Protein AF-A0A813T5P9-F1 (afdb_monomer)

Foldseek 3Di:
DCQLVVLLCVLPPPDADDPVCQVVSQVSSQVSCVVVVCVVCVPDDDDDGDDDDFPPDPDDDDDDDDDDDPVPDDDDDDDDDDPTD

Secondary structure (DSSP, 8-state):
--HHHHHHHHHHTTPPP-HHHHHHHHHHHHHHHHHHHHHH-TTS----------TT-S---------S-TTT----------S--

Nearest PDB structures (foldseek):
  8glv-assembly1_AR  TM=9.508E-01  e=1.961E-03  Chlamydomonas reinhardtii
  8pr0-assembly1_G  TM=9.450E-01  e=2.238E-03  Homo sapiens
  8glv-assembly1_MK  TM=9.274E-01  e=2.256E-02  Chlamydomonas reinhardtii

InterPro domains:
  IPR005334 Dynein light chain Tctex-1-like [PF03645] (3-83)
  IPR005334 Dynein light chain Tctex-1-like [PTHR21255] (2-84)
  IPR038586 Tctex-1-like superfamily [G3DSA:3.30.1140.40] (1-85)

Organism: Adineta ricciae (NCBI:txid249248)

pLDDT: mean 91.34, std 7.27, range [49.25, 98.31]

Structure (mmCIF, N/CA/C/O backbone):
data_AF-A0A813T5P9-F1
#
_entry.id   AF-A0A813T5P9-F1
#
loop_
_atom_site.group_PDB
_atom_site.id
_atom_site.type_symbol
_atom_site.label_atom_id
_atom_site.label_alt_id
_atom_site.label_comp_id
_atom_site.label_asym_id
_atom_site.label_entity_id
_atom_site.label_seq_id
_atom_site.pdbx_PDB_ins_code
_atom_site.Cartn_x
_atom_site.Cartn_y
_atom_site.Cartn_z
_atom_site.occupancy
_atom_site.B_iso_or_equiv
_atom_site.auth_seq_id
_atom_site.auth_comp_id
_atom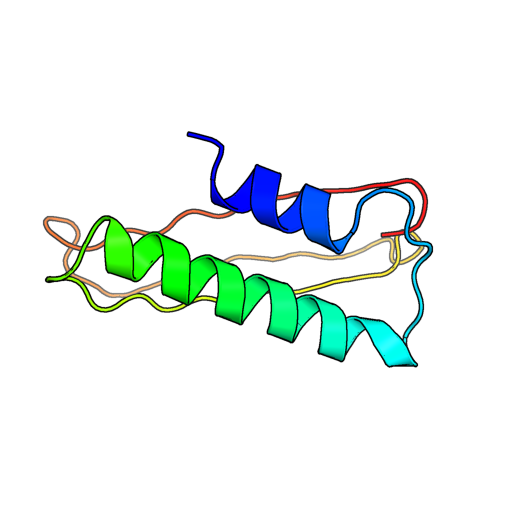_site.auth_asym_id
_atom_site.auth_atom_id
_atom_site.pdbx_PDB_model_num
ATOM 1 N N . MET A 1 1 ? -16.284 2.189 -0.261 1.00 49.25 1 MET A N 1
ATOM 2 C CA . MET A 1 1 ? -15.229 1.177 -0.037 1.00 49.25 1 MET A CA 1
ATOM 3 C C . MET A 1 1 ? -14.165 1.270 -1.144 1.00 49.25 1 MET A C 1
ATOM 5 O O . MET A 1 1 ? -13.912 0.297 -1.828 1.00 49.25 1 MET A O 1
ATOM 9 N N . ASN A 1 2 ? -13.590 2.461 -1.375 1.00 76.94 2 ASN A N 1
ATOM 10 C CA . ASN A 1 2 ? -12.622 2.699 -2.465 1.00 76.94 2 ASN A CA 1
ATOM 11 C C . ASN A 1 2 ? -11.570 3.777 -2.131 1.00 76.94 2 ASN A C 1
ATOM 13 O O . ASN A 1 2 ? -10.761 4.099 -2.984 1.00 76.94 2 ASN A O 1
ATOM 17 N N . LEU A 1 3 ? -11.538 4.323 -0.907 1.00 92.06 3 LEU A N 1
ATOM 18 C CA . LEU A 1 3 ? -10.638 5.433 -0.557 1.00 92.06 3 LEU A CA 1
ATOM 19 C C . LEU A 1 3 ? -9.160 5.080 -0.782 1.00 92.06 3 LEU A C 1
ATOM 21 O O . LEU A 1 3 ? -8.474 5.765 -1.530 1.00 92.06 3 LEU A O 1
ATOM 25 N N . VAL A 1 4 ? -8.693 3.984 -0.174 1.00 93.94 4 VAL A N 1
ATOM 26 C CA . VAL A 1 4 ? -7.296 3.538 -0.296 1.00 93.94 4 VAL A CA 1
ATOM 27 C C . VAL A 1 4 ? -6.955 3.196 -1.748 1.00 93.94 4 VAL A C 1
ATOM 29 O O . VAL A 1 4 ? -5.903 3.593 -2.231 1.00 93.94 4 VAL A O 1
ATOM 32 N N . ARG A 1 5 ? -7.865 2.532 -2.477 1.00 95.38 5 ARG A N 1
ATOM 33 C CA . ARG A 1 5 ? -7.667 2.219 -3.901 1.00 95.38 5 ARG A CA 1
ATOM 34 C C . ARG A 1 5 ? -7.531 3.483 -4.754 1.00 95.38 5 ARG A C 1
ATOM 36 O O . ARG A 1 5 ? -6.602 3.557 -5.545 1.00 95.38 5 ARG A O 1
ATOM 43 N N . ASN A 1 6 ? -8.386 4.482 -4.542 1.00 96.00 6 ASN A N 1
ATOM 44 C CA . ASN A 1 6 ? -8.316 5.755 -5.259 1.00 96.00 6 ASN A CA 1
ATOM 45 C C . ASN A 1 6 ? -6.998 6.487 -4.972 1.00 96.00 6 ASN A C 1
ATOM 47 O O . ASN A 1 6 ? -6.371 6.982 -5.894 1.00 96.00 6 ASN A O 1
ATOM 51 N N . ILE A 1 7 ? -6.535 6.493 -3.716 1.00 97.25 7 ILE A N 1
ATOM 52 C CA . ILE A 1 7 ? -5.235 7.079 -3.353 1.00 97.25 7 ILE A CA 1
ATOM 53 C C . ILE A 1 7 ? -4.092 6.359 -4.079 1.00 97.25 7 ILE A C 1
ATOM 55 O O . ILE A 1 7 ? -3.180 7.008 -4.591 1.00 97.25 7 ILE A O 1
ATOM 59 N N . ILE A 1 8 ? -4.128 5.023 -4.141 1.00 97.06 8 ILE A N 1
ATOM 60 C CA . ILE A 1 8 ? -3.123 4.246 -4.875 1.00 97.06 8 ILE A CA 1
ATOM 61 C C . ILE A 1 8 ? -3.164 4.600 -6.367 1.00 97.06 8 ILE A C 1
ATOM 63 O O . ILE A 1 8 ? -2.112 4.844 -6.954 1.00 97.06 8 ILE A O 1
ATOM 67 N N . GLU A 1 9 ? -4.351 4.686 -6.971 1.00 96.19 9 GLU A N 1
ATOM 68 C CA . GLU A 1 9 ? -4.518 5.087 -8.371 1.00 96.19 9 GLU A CA 1
ATOM 69 C C . GLU A 1 9 ? -4.005 6.510 -8.622 1.00 96.19 9 GLU A C 1
ATOM 71 O O . GLU A 1 9 ? -3.211 6.716 -9.535 1.00 96.19 9 GLU A O 1
ATOM 76 N N . ASP A 1 10 ? -4.350 7.484 -7.786 1.00 96.69 10 ASP A N 1
ATOM 77 C CA . ASP A 1 10 ? -3.883 8.867 -7.930 1.00 96.69 10 ASP A CA 1
ATOM 78 C C . ASP A 1 10 ? -2.351 8.967 -7.886 1.00 96.69 10 ASP A C 1
ATOM 80 O O . ASP A 1 10 ? -1.745 9.784 -8.586 1.00 96.69 10 ASP A O 1
ATOM 84 N N . VAL A 1 11 ? -1.701 8.116 -7.086 1.00 97.00 11 VAL A N 1
ATOM 85 C CA . VAL A 1 11 ? -0.241 8.107 -6.962 1.00 97.00 11 VAL A CA 1
ATOM 86 C C . VAL A 1 11 ? 0.429 7.283 -8.059 1.00 97.00 11 VAL A C 1
ATOM 88 O O . VAL A 1 11 ? 1.466 7.716 -8.562 1.00 97.00 11 VAL A O 1
ATOM 91 N N . LEU A 1 12 ? -0.077 6.104 -8.417 1.00 96.94 12 LEU A N 1
ATOM 92 C CA . LEU A 1 12 ? 0.640 5.121 -9.244 1.00 96.94 12 LEU A CA 1
ATOM 93 C C . LEU A 1 12 ? 0.096 4.960 -10.662 1.00 96.94 12 LEU A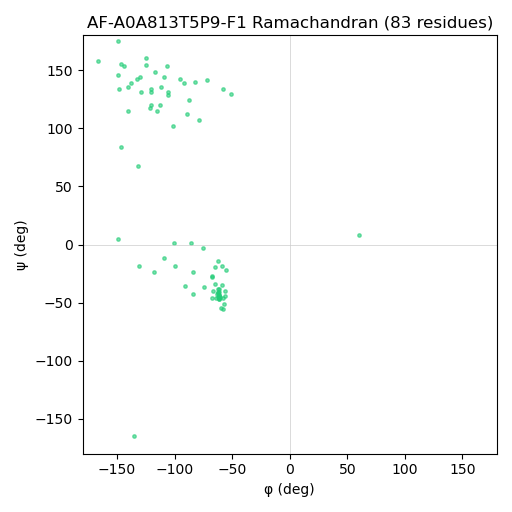 C 1
ATOM 95 O O . LEU A 1 12 ? 0.764 4.344 -11.500 1.00 96.94 12 LEU A O 1
ATOM 99 N N . ASN A 1 13 ? -1.078 5.508 -10.973 1.00 93.44 13 ASN A N 1
ATOM 100 C CA . ASN A 1 13 ? -1.667 5.347 -12.294 1.00 93.44 13 ASN A CA 1
ATOM 101 C C . ASN A 1 13 ? -0.719 5.884 -13.377 1.00 93.44 13 ASN A C 1
ATOM 103 O O . ASN A 1 13 ? -0.131 6.960 -13.257 1.00 93.44 13 ASN A O 1
ATOM 107 N N . ARG A 1 14 ? -0.551 5.094 -14.444 1.00 91.31 14 ARG A N 1
ATOM 108 C CA . ARG A 1 14 ? 0.356 5.356 -15.578 1.00 91.31 14 ARG A CA 1
ATOM 109 C C . ARG A 1 14 ? 1.842 5.488 -15.219 1.00 91.31 14 ARG A C 1
ATOM 111 O O . ARG A 1 14 ? 2.639 5.834 -16.091 1.00 91.31 14 ARG A O 1
ATOM 118 N N . LYS A 1 15 ? 2.249 5.201 -13.978 1.00 95.62 15 LYS A N 1
ATOM 119 C CA . LYS A 1 15 ? 3.667 5.134 -13.618 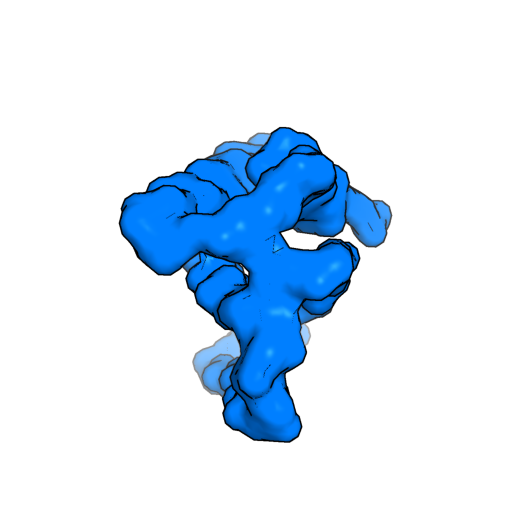1.00 95.62 15 LYS A CA 1
ATOM 120 C C . LYS A 1 15 ? 4.244 3.780 -14.002 1.00 95.62 15 LYS A C 1
ATOM 122 O O . LYS A 1 15 ? 3.632 2.732 -13.810 1.00 95.62 15 LYS A O 1
ATOM 127 N N . ARG A 1 16 ? 5.467 3.819 -14.513 1.00 96.25 16 ARG A N 1
ATOM 128 C CA . ARG A 1 16 ? 6.313 2.645 -14.700 1.00 96.25 16 ARG A CA 1
ATOM 129 C C . ARG A 1 16 ? 7.168 2.458 -13.456 1.00 96.25 16 ARG A C 1
ATOM 131 O O . ARG A 1 16 ? 7.687 3.444 -12.937 1.00 96.25 16 ARG A O 1
ATOM 138 N N . TYR A 1 17 ? 7.332 1.213 -13.012 1.00 96.25 17 TYR A N 1
ATOM 139 C CA . TYR A 1 17 ? 8.167 0.897 -11.857 1.00 96.25 17 TYR A CA 1
ATOM 140 C C . TYR A 1 17 ? 9.560 1.530 -11.988 1.00 96.25 17 TYR A C 1
ATOM 142 O O . TYR A 1 17 ? 10.233 1.385 -13.013 1.00 96.25 17 TYR A O 1
ATOM 150 N N . ASN A 1 18 ? 9.973 2.229 -10.933 1.00 96.19 18 ASN A N 1
ATOM 151 C CA . ASN A 1 18 ? 11.292 2.819 -10.782 1.00 96.19 18 ASN A CA 1
ATOM 152 C C . ASN A 1 18 ? 11.727 2.628 -9.327 1.00 96.19 18 ASN A C 1
ATOM 154 O O . ASN A 1 18 ? 11.125 3.198 -8.420 1.00 96.19 18 ASN A O 1
ATOM 158 N N . GLU A 1 19 ? 12.782 1.845 -9.124 1.00 94.56 19 GLU A N 1
ATOM 159 C CA . GLU A 1 19 ? 13.319 1.497 -7.807 1.00 94.56 19 GLU A CA 1
ATOM 160 C C . GLU A 1 19 ? 13.675 2.731 -6.962 1.00 94.56 19 GLU A C 1
ATOM 162 O O . GLU A 1 19 ? 13.342 2.790 -5.781 1.00 94.56 19 GLU A O 1
ATOM 167 N N . GLN A 1 20 ? 14.257 3.766 -7.579 1.00 97.06 20 GLN A N 1
ATOM 168 C CA . GLN A 1 20 ? 14.644 5.002 -6.888 1.00 97.06 20 GLN A CA 1
ATOM 169 C C . GLN A 1 20 ? 13.430 5.797 -6.393 1.00 97.06 20 GLN A C 1
ATOM 171 O O . GLN A 1 20 ? 13.522 6.530 -5.411 1.00 97.06 20 GLN A O 1
ATOM 176 N N . MET A 1 21 ? 12.287 5.646 -7.065 1.00 97.44 21 MET A N 1
ATOM 177 C CA . MET A 1 21 ? 11.058 6.379 -6.760 1.00 97.44 21 MET A CA 1
ATOM 178 C C . MET A 1 21 ? 10.056 5.559 -5.939 1.00 97.44 21 MET A C 1
ATOM 180 O O . MET A 1 21 ? 9.165 6.140 -5.320 1.00 97.44 21 MET A O 1
ATOM 184 N N . ALA A 1 22 ? 10.188 4.230 -5.909 1.00 96.50 22 ALA A N 1
ATOM 185 C CA . ALA A 1 22 ? 9.236 3.330 -5.263 1.00 96.50 22 ALA A CA 1
ATOM 186 C C . ALA A 1 22 ? 9.032 3.670 -3.779 1.00 96.50 22 ALA A C 1
ATOM 188 O O . ALA A 1 22 ? 7.894 3.768 -3.324 1.00 96.50 22 ALA A O 1
ATOM 189 N N . ASN A 1 23 ? 10.115 3.946 -3.042 1.00 97.06 23 ASN A N 1
ATOM 190 C CA . ASN A 1 23 ? 10.013 4.353 -1.638 1.00 97.06 23 ASN A CA 1
ATOM 191 C C . ASN A 1 23 ? 9.265 5.690 -1.486 1.00 97.06 23 ASN A C 1
ATOM 193 O O . ASN A 1 23 ? 8.380 5.813 -0.645 1.00 97.06 23 ASN A O 1
ATOM 197 N N . GLN A 1 24 ? 9.550 6.676 -2.342 1.00 98.12 24 GLN A N 1
ATOM 198 C CA . GLN A 1 24 ? 8.844 7.960 -2.314 1.00 98.12 24 GLN A CA 1
ATOM 199 C C . GLN A 1 24 ? 7.341 7.786 -2.572 1.00 98.12 24 GLN A C 1
ATOM 201 O O . GLN A 1 24 ? 6.526 8.399 -1.883 1.00 98.12 24 GLN A O 1
ATOM 206 N N . TRP A 1 25 ? 6.956 6.955 -3.542 1.00 98.12 25 TRP A N 1
ATOM 207 C CA . TRP A 1 25 ? 5.543 6.696 -3.824 1.00 98.12 25 TRP A CA 1
ATOM 208 C C . TRP A 1 25 ? 4.855 5.958 -2.675 1.00 98.12 25 TRP A C 1
ATOM 210 O O . TRP A 1 25 ? 3.736 6.320 -2.321 1.00 98.12 25 TRP A O 1
ATOM 220 N N . ALA A 1 26 ? 5.526 4.989 -2.047 1.00 97.94 26 ALA A N 1
ATOM 221 C CA . ALA A 1 26 ? 5.002 4.309 -0.866 1.00 97.94 26 ALA A CA 1
ATOM 222 C C . ALA A 1 26 ? 4.763 5.293 0.292 1.00 97.94 26 ALA A C 1
ATOM 224 O O . ALA A 1 26 ? 3.682 5.293 0.875 1.00 97.94 26 ALA A O 1
ATOM 225 N N . GLN A 1 27 ? 5.716 6.191 0.572 1.00 98.31 27 GLN A N 1
ATOM 226 C CA . GLN A 1 27 ? 5.547 7.239 1.588 1.00 98.31 27 GLN A CA 1
ATOM 227 C C . GLN A 1 27 ? 4.389 8.188 1.257 1.00 98.31 27 GLN A C 1
ATOM 229 O O . GLN A 1 27 ? 3.606 8.538 2.139 1.00 98.31 27 GLN A O 1
ATOM 234 N N . GLN A 1 28 ? 4.239 8.566 -0.016 1.00 98.19 28 GLN A N 1
ATOM 235 C CA . GLN A 1 28 ? 3.123 9.398 -0.465 1.00 98.19 28 GLN A CA 1
ATOM 236 C C . GLN A 1 28 ? 1.772 8.708 -0.218 1.00 98.19 28 GLN A C 1
ATOM 238 O O . GLN A 1 28 ? 0.867 9.328 0.336 1.00 98.19 28 GLN A O 1
ATOM 243 N N . ILE A 1 29 ? 1.648 7.423 -0.565 1.00 98.00 29 ILE A N 1
ATOM 244 C CA . ILE A 1 29 ? 0.432 6.629 -0.325 1.00 98.00 29 ILE A CA 1
ATOM 245 C C . ILE A 1 29 ? 0.136 6.528 1.174 1.00 98.00 29 ILE A C 1
ATOM 247 O O . ILE A 1 29 ? -1.000 6.770 1.583 1.00 98.00 29 ILE A O 1
ATOM 251 N N . ILE A 1 30 ? 1.147 6.210 1.992 1.00 97.69 30 ILE A N 1
ATOM 252 C CA . ILE A 1 30 ? 1.016 6.092 3.452 1.00 97.69 30 ILE A CA 1
ATOM 253 C C . ILE A 1 30 ? 0.476 7.396 4.041 1.00 97.69 30 ILE A C 1
ATOM 255 O O . ILE A 1 30 ? -0.534 7.373 4.743 1.00 97.69 30 ILE A O 1
ATOM 259 N N . HIS A 1 31 ? 1.091 8.529 3.702 1.00 96.69 31 HIS A N 1
ATOM 260 C CA . HIS A 1 31 ? 0.694 9.833 4.224 1.00 96.69 31 HIS A CA 1
ATOM 261 C C . HIS A 1 31 ? -0.725 10.229 3.786 1.00 96.69 31 HIS A C 1
ATOM 263 O O . HIS A 1 31 ? -1.542 10.633 4.613 1.00 96.69 31 HIS A O 1
ATOM 269 N N . SER A 1 32 ? -1.064 10.054 2.503 1.00 96.62 32 SER A N 1
ATOM 270 C CA . SER A 1 32 ? -2.412 10.336 1.991 1.00 96.62 32 SER A CA 1
ATOM 271 C C . SER A 1 32 ? -3.486 9.465 2.652 1.00 96.62 32 SER A C 1
ATOM 273 O O . SER A 1 32 ? -4.577 9.957 2.954 1.00 96.62 32 SER A O 1
ATOM 275 N N . CYS A 1 33 ? -3.182 8.192 2.921 1.00 95.44 33 CYS A N 1
ATOM 276 C CA . CYS A 1 33 ? -4.080 7.299 3.650 1.00 95.44 33 CYS A CA 1
ATOM 277 C C . CYS A 1 33 ? -4.239 7.734 5.109 1.00 95.44 33 CYS A C 1
ATOM 279 O O . CYS A 1 33 ? -5.366 7.812 5.587 1.00 95.44 33 CYS A O 1
ATOM 281 N N . GLN A 1 34 ? -3.145 8.053 5.807 1.00 93.62 34 GLN A N 1
ATOM 282 C CA . GLN A 1 34 ? -3.189 8.519 7.198 1.00 93.62 34 GLN A CA 1
ATOM 283 C C . GLN A 1 34 ? -4.038 9.780 7.348 1.00 93.62 34 GLN A C 1
ATOM 285 O O . GLN A 1 34 ? -4.893 9.827 8.233 1.00 93.62 34 GLN A O 1
ATOM 290 N N . GLN A 1 35 ? -3.850 10.762 6.464 1.00 93.44 35 GLN A N 1
ATOM 291 C CA . GLN A 1 35 ? -4.648 11.985 6.463 1.00 93.44 35 GLN A CA 1
ATOM 292 C C . GLN A 1 35 ? -6.134 11.664 6.268 1.00 93.44 35 GLN A C 1
ATOM 294 O O . GLN A 1 35 ? -6.957 11.985 7.120 1.00 93.44 35 GLN A O 1
ATOM 299 N N . SER A 1 36 ? -6.462 10.937 5.197 1.00 93.25 36 SER A N 1
ATOM 300 C CA . SER A 1 36 ? -7.856 10.646 4.851 1.00 93.25 36 SER A CA 1
ATOM 301 C C . SER A 1 36 ? -8.567 9.779 5.900 1.00 93.25 36 SER A C 1
ATOM 303 O O . SER A 1 36 ? -9.763 9.938 6.124 1.00 93.25 36 SER A O 1
ATOM 305 N N . LEU A 1 37 ? -7.856 8.854 6.553 1.00 90.12 37 LEU A N 1
ATOM 306 C CA . LEU A 1 37 ? -8.415 8.006 7.612 1.00 90.12 37 LEU A CA 1
ATOM 307 C C . LEU A 1 37 ? -8.604 8.778 8.921 1.00 90.12 37 LEU A C 1
ATOM 309 O O . LEU A 1 37 ? -9.615 8.578 9.592 1.00 90.12 37 LEU A O 1
ATOM 313 N N . THR A 1 38 ? -7.694 9.700 9.246 1.00 89.44 38 THR A N 1
ATOM 314 C CA . THR A 1 38 ? -7.834 10.587 10.415 1.00 89.44 38 THR A CA 1
ATOM 315 C C . THR A 1 38 ? -9.068 11.479 10.285 1.00 89.44 38 THR A C 1
ATOM 317 O O . THR A 1 38 ? -9.792 11.665 11.262 1.00 89.44 38 THR A O 1
ATOM 320 N N . ASP A 1 39 ? -9.354 11.966 9.075 1.00 88.06 39 ASP A N 1
ATOM 321 C CA . ASP A 1 39 ? -10.517 12.819 8.804 1.00 88.06 39 ASP A CA 1
ATOM 322 C C . ASP A 1 39 ? -11.856 12.069 8.959 1.00 88.06 39 ASP A C 1
ATOM 324 O O . ASP A 1 39 ? -12.872 12.673 9.300 1.00 88.06 39 ASP A O 1
ATOM 328 N N . ILE A 1 40 ? -11.871 10.747 8.748 1.00 86.50 40 ILE A N 1
ATOM 329 C CA . ILE A 1 40 ? -13.080 9.910 8.863 1.00 86.50 40 ILE A CA 1
ATOM 330 C C . ILE A 1 40 ? -13.239 9.337 10.279 1.00 86.50 40 ILE A C 1
ATOM 332 O O . ILE A 1 40 ? -14.359 9.185 10.767 1.00 86.50 40 ILE A O 1
ATOM 336 N N . GLN A 1 41 ? -12.133 8.995 10.944 1.00 80.06 41 GLN A N 1
ATOM 337 C CA . GLN A 1 41 ? -12.118 8.311 12.238 1.00 80.06 41 GLN A CA 1
ATOM 338 C C . GLN A 1 41 ? -11.171 9.000 13.221 1.00 80.06 41 GLN A C 1
ATOM 340 O O . GLN A 1 41 ? -10.174 8.437 13.670 1.00 80.06 41 GLN A O 1
ATOM 345 N N . GLN A 1 42 ? -11.535 10.218 13.619 1.00 74.25 42 GLN A N 1
ATOM 346 C CA . GLN A 1 42 ? -10.717 11.084 14.474 1.00 74.25 42 GLN A CA 1
ATOM 347 C C . GLN A 1 42 ? -10.361 10.477 15.850 1.00 74.25 42 GLN A C 1
ATOM 349 O O . GLN A 1 42 ? -9.426 10.931 16.506 1.00 74.25 42 GLN A O 1
ATOM 354 N N . SER A 1 43 ? -11.091 9.452 16.303 1.00 81.38 43 SER A N 1
ATOM 355 C CA . SER A 1 43 ? -10.892 8.795 17.604 1.00 81.38 43 SER A CA 1
ATOM 356 C C . SER A 1 43 ? -10.120 7.469 17.546 1.00 81.38 43 SER A C 1
ATOM 358 O O . SER A 1 43 ? -9.919 6.857 18.594 1.00 81.38 43 SER A O 1
ATOM 360 N N . PHE A 1 44 ? -9.673 7.020 16.368 1.00 81.88 44 PHE A N 1
ATOM 361 C CA . PHE A 1 44 ? -8.936 5.761 16.206 1.00 81.88 44 PHE A CA 1
ATOM 362 C C . PHE A 1 44 ? -7.463 6.000 15.867 1.00 81.88 44 PHE A C 1
ATOM 364 O O . PHE A 1 44 ? -7.110 6.916 15.124 1.00 81.88 44 PHE A O 1
ATOM 371 N N . ARG A 1 45 ? -6.575 5.144 16.389 1.00 86.69 45 ARG A N 1
ATOM 372 C CA . ARG A 1 45 ? -5.173 5.100 15.949 1.00 86.69 45 ARG A CA 1
ATOM 373 C C . ARG A 1 45 ? -5.069 4.157 14.761 1.00 86.69 45 ARG A C 1
ATOM 375 O O . ARG A 1 45 ? -5.426 2.992 14.876 1.00 86.69 45 ARG A O 1
ATOM 382 N N . THR A 1 46 ? -4.540 4.654 13.649 1.00 88.69 46 THR A N 1
ATOM 383 C CA . THR A 1 46 ? -4.376 3.863 12.426 1.00 88.69 46 THR A CA 1
ATOM 384 C C . THR A 1 46 ? -2.901 3.613 12.141 1.00 88.69 46 THR A C 1
ATOM 386 O O . THR A 1 46 ? -2.084 4.532 12.202 1.00 88.69 46 THR A O 1
ATOM 389 N N . ILE A 1 47 ? -2.568 2.374 11.781 1.00 92.06 47 ILE A N 1
ATOM 390 C CA . ILE A 1 47 ? -1.262 2.003 11.230 1.00 92.06 47 ILE A CA 1
ATOM 391 C C . ILE A 1 47 ? -1.445 1.761 9.733 1.00 92.06 47 ILE A C 1
ATOM 393 O O . ILE A 1 47 ? -2.325 1.004 9.330 1.00 92.06 47 ILE A O 1
ATOM 397 N N . VAL A 1 48 ? -0.609 2.397 8.911 1.00 94.62 48 VAL A N 1
ATOM 398 C CA . VAL A 1 48 ? -0.610 2.216 7.455 1.00 94.62 48 VAL A CA 1
ATOM 399 C C . VAL A 1 48 ? 0.760 1.708 7.023 1.00 94.62 48 VAL A C 1
ATOM 401 O O . VAL A 1 48 ? 1.785 2.266 7.408 1.00 94.62 48 VAL A O 1
ATOM 404 N N . SER A 1 49 ? 0.769 0.651 6.216 1.00 95.31 49 SER A N 1
ATOM 405 C CA . SER A 1 49 ? 1.959 0.102 5.569 1.00 95.31 49 SER A CA 1
ATOM 406 C C . SER A 1 49 ? 1.675 -0.071 4.081 1.00 95.31 49 SER A C 1
ATOM 408 O O . SER A 1 49 ? 0.548 -0.393 3.704 1.00 95.31 49 SER A O 1
ATOM 410 N N . ALA A 1 50 ? 2.680 0.163 3.241 1.00 95.75 50 ALA A N 1
ATOM 411 C CA . ALA A 1 50 ? 2.586 0.006 1.797 1.00 95.75 50 ALA A CA 1
ATOM 412 C C . ALA A 1 50 ? 3.851 -0.671 1.267 1.00 95.75 50 ALA A C 1
ATOM 414 O O . ALA A 1 50 ? 4.962 -0.346 1.689 1.00 95.75 50 ALA A O 1
ATOM 415 N N . VAL A 1 51 ? 3.671 -1.591 0.323 1.00 94.88 51 VAL A N 1
ATOM 416 C CA . VAL A 1 51 ? 4.755 -2.291 -0.368 1.00 94.88 51 VAL A CA 1
ATOM 417 C C . VAL A 1 51 ? 4.505 -2.183 -1.867 1.00 94.88 51 VAL A C 1
ATOM 419 O O . VAL A 1 51 ? 3.394 -2.425 -2.327 1.00 9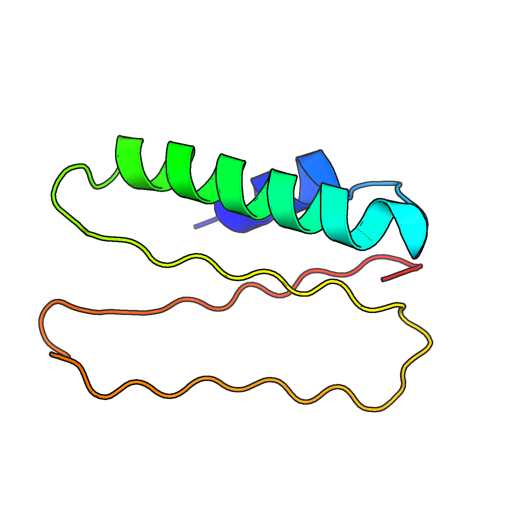4.88 51 VAL A O 1
ATOM 422 N N . ILE A 1 52 ? 5.537 -1.789 -2.616 1.00 95.31 52 ILE A N 1
ATOM 423 C CA . ILE A 1 52 ? 5.511 -1.698 -4.079 1.00 95.31 52 ILE A CA 1
ATOM 424 C C . ILE A 1 52 ? 6.595 -2.629 -4.610 1.00 95.31 52 ILE A C 1
ATOM 426 O O . ILE A 1 52 ? 7.776 -2.446 -4.308 1.00 95.31 52 ILE A O 1
ATOM 430 N N . VAL A 1 53 ? 6.196 -3.611 -5.412 1.00 93.56 53 VAL A N 1
ATOM 431 C CA . VAL A 1 53 ? 7.092 -4.593 -6.032 1.00 93.56 53 VAL A CA 1
ATOM 432 C C . VAL A 1 53 ? 7.034 -4.461 -7.553 1.00 93.56 53 VAL A C 1
ATOM 434 O O . VAL A 1 53 ? 5.999 -4.078 -8.083 1.00 93.56 53 VAL A O 1
ATOM 437 N N . PRO A 1 54 ? 8.118 -4.740 -8.292 1.00 93.31 54 PRO A N 1
ATOM 438 C CA . PRO A 1 54 ? 8.032 -4.862 -9.739 1.00 93.31 54 PRO A CA 1
ATOM 439 C C . PRO A 1 54 ? 7.306 -6.155 -10.133 1.00 93.31 54 PRO A C 1
ATOM 441 O O . PRO A 1 54 ? 7.589 -7.220 -9.585 1.00 93.31 54 PRO A O 1
ATOM 444 N N . LYS A 1 55 ? 6.475 -6.087 -11.181 1.00 90.25 55 LYS A N 1
ATOM 445 C CA . LYS A 1 55 ? 5.680 -7.213 -11.722 1.00 90.25 55 LYS A CA 1
ATOM 446 C C . LYS A 1 55 ? 6.506 -8.453 -12.099 1.00 90.25 55 LYS A C 1
ATOM 448 O O . LYS A 1 55 ? 5.977 -9.548 -12.190 1.00 90.25 55 LYS A O 1
ATOM 453 N N . LYS A 1 56 ? 7.809 -8.279 -12.347 1.00 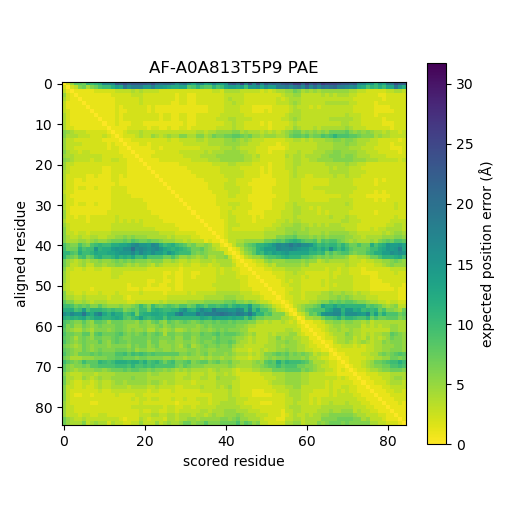88.31 56 LYS A N 1
ATOM 454 C CA . LYS A 1 56 ? 8.745 -9.351 -12.732 1.00 88.31 56 LYS A CA 1
ATOM 455 C C . LYS A 1 56 ? 9.155 -10.275 -11.575 1.00 88.31 56 LYS A C 1
ATOM 457 O O . LYS A 1 56 ? 9.980 -11.159 -11.787 1.00 88.31 56 LYS A O 1
ATOM 462 N N . ILE A 1 57 ? 8.699 -10.017 -10.350 1.00 81.31 57 ILE A N 1
ATOM 463 C CA . ILE A 1 57 ? 8.978 -10.890 -9.210 1.00 81.31 57 ILE A CA 1
ATOM 464 C C . ILE A 1 57 ? 7.884 -11.949 -9.143 1.00 81.31 57 ILE A C 1
ATOM 466 O O . ILE A 1 57 ? 6.745 -11.652 -8.800 1.00 81.31 57 ILE A O 1
ATOM 470 N N . ASP A 1 58 ? 8.259 -13.195 -9.411 1.00 71.50 58 ASP A N 1
ATOM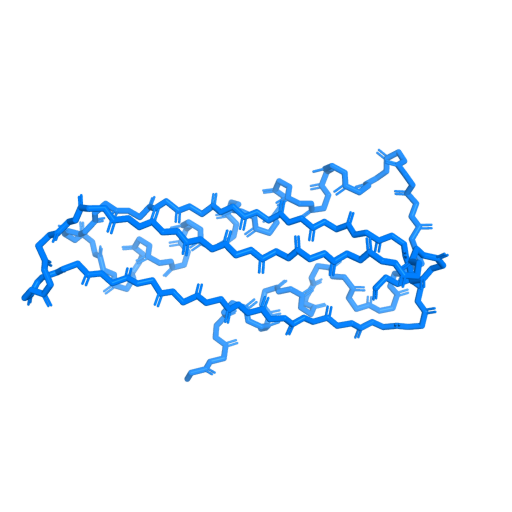 471 C CA . ASP A 1 58 ? 7.294 -14.284 -9.594 1.00 71.50 58 ASP A CA 1
ATOM 472 C C . ASP A 1 58 ? 6.853 -14.969 -8.289 1.00 71.50 58 ASP A C 1
ATOM 474 O O . ASP A 1 58 ? 6.076 -15.916 -8.327 1.00 71.50 58 ASP A O 1
ATOM 478 N N . ASN A 1 59 ? 7.337 -14.525 -7.123 1.00 76.75 59 ASN A N 1
ATOM 479 C CA . ASN A 1 59 ? 6.990 -15.122 -5.829 1.00 76.75 59 ASN A CA 1
ATOM 480 C C . ASN A 1 59 ? 6.957 -14.068 -4.716 1.00 76.75 59 ASN A C 1
ATOM 482 O O . ASN A 1 59 ? 7.933 -13.886 -3.986 1.00 76.75 59 ASN A O 1
ATOM 486 N N . VAL A 1 60 ? 5.825 -13.377 -4.578 1.00 84.88 60 VAL A N 1
ATOM 487 C CA . VAL A 1 60 ? 5.558 -12.477 -3.448 1.00 84.88 60 VAL A CA 1
ATOM 488 C C . VAL A 1 60 ? 4.396 -13.044 -2.641 1.00 84.88 60 VAL A C 1
ATOM 490 O O . VAL A 1 60 ? 3.271 -13.119 -3.123 1.00 84.88 60 VAL A O 1
ATOM 493 N N . HIS A 1 61 ? 4.670 -13.434 -1.397 1.00 87.56 61 HIS A N 1
ATOM 494 C CA . HIS A 1 61 ? 3.648 -13.836 -0.435 1.00 87.56 61 HIS A CA 1
ATOM 495 C C . HIS A 1 61 ? 3.606 -12.809 0.690 1.00 87.56 61 HIS A C 1
ATOM 497 O O . HIS A 1 61 ? 4.604 -12.602 1.382 1.00 87.56 61 HIS A O 1
ATOM 503 N N . MET A 1 62 ? 2.454 -12.169 0.878 1.00 87.38 62 MET A N 1
ATOM 504 C CA . MET A 1 62 ? 2.228 -11.239 1.979 1.00 87.38 62 MET A CA 1
ATOM 505 C C . MET A 1 62 ? 1.060 -11.728 2.823 1.00 87.38 62 MET A C 1
ATOM 507 O O . MET A 1 62 ? 0.010 -12.101 2.311 1.00 87.38 62 MET A O 1
ATOM 511 N N . GLY A 1 63 ? 1.256 -11.718 4.135 1.00 86.69 63 GLY A N 1
ATOM 512 C CA . GLY A 1 63 ? 0.224 -11.995 5.120 1.00 86.69 63 GLY A CA 1
ATOM 513 C C . GLY A 1 63 ? 0.444 -11.102 6.331 1.00 86.69 63 GLY A C 1
ATOM 514 O O . GLY A 1 63 ? 1.568 -10.674 6.596 1.00 86.69 63 GLY A O 1
ATOM 515 N N . ASN A 1 64 ? -0.627 -10.807 7.059 1.00 86.19 64 ASN A N 1
ATOM 516 C CA . ASN A 1 64 ? -0.538 -10.134 8.347 1.00 86.19 64 ASN A CA 1
ATOM 517 C C . ASN A 1 64 ? -1.250 -10.958 9.423 1.00 86.19 64 ASN A C 1
ATOM 519 O O . ASN A 1 64 ? -2.122 -11.775 9.133 1.00 86.19 64 ASN A O 1
ATOM 523 N N . GLY A 1 65 ? -0.823 -10.762 10.664 1.00 89.12 65 GLY A N 1
ATOM 524 C CA . GLY A 1 65 ? -1.432 -11.353 11.843 1.00 89.12 65 GLY A CA 1
ATOM 52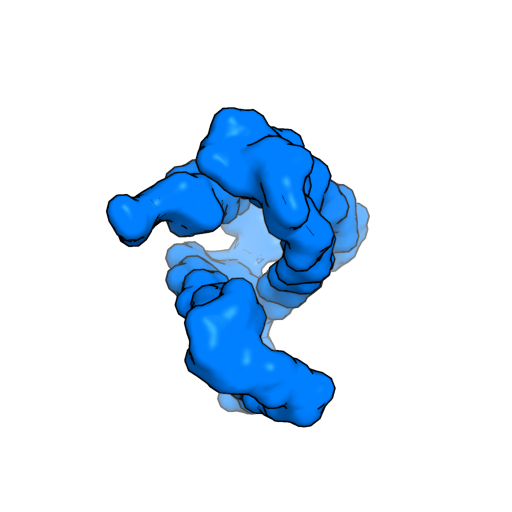5 C C . GLY A 1 65 ? -1.261 -10.391 13.007 1.00 89.12 65 GLY A C 1
ATOM 526 O O . GLY A 1 65 ? -0.175 -9.844 13.207 1.00 89.12 65 G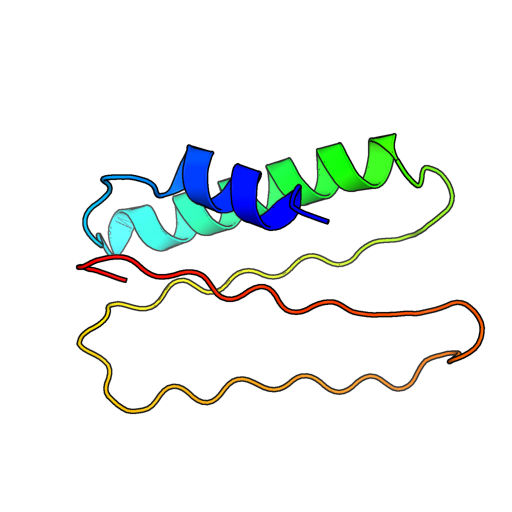LY A O 1
ATOM 527 N N . CYS A 1 66 ? -2.337 -10.165 13.752 1.00 90.06 66 CYS A N 1
ATOM 528 C CA . CYS A 1 66 ? -2.352 -9.272 14.901 1.00 90.06 66 CYS A CA 1
ATOM 529 C C . CYS A 1 66 ? -3.043 -9.965 16.074 1.00 90.06 66 CYS A C 1
ATOM 531 O O . CYS A 1 66 ? -4.023 -10.685 15.890 1.00 90.06 66 CYS A O 1
ATOM 533 N N . LEU A 1 67 ? -2.522 -9.735 17.279 1.00 93.12 67 LEU A N 1
ATOM 534 C CA . LEU A 1 67 ? -3.205 -10.069 18.522 1.00 93.12 67 LEU A CA 1
ATOM 535 C C . LEU A 1 67 ? -3.791 -8.771 19.079 1.00 93.12 67 LEU A C 1
ATOM 537 O O . LEU A 1 67 ? -3.054 -7.940 19.604 1.00 93.12 67 LEU A O 1
ATOM 541 N N . TRP A 1 68 ? -5.095 -8.589 18.902 1.00 92.88 68 TRP A N 1
ATOM 542 C CA . TRP A 1 68 ? -5.815 -7.356 19.223 1.00 92.88 68 TRP A CA 1
ATOM 543 C C . TRP A 1 68 ? -7.260 -7.639 19.639 1.00 92.88 68 TRP A C 1
ATOM 545 O O . TRP A 1 68 ? -7.694 -8.795 19.604 1.00 92.88 68 TRP A O 1
ATOM 555 N N . ASP A 1 69 ? -7.994 -6.609 20.056 1.00 93.38 69 ASP A N 1
ATOM 556 C CA . ASP A 1 69 ? -9.387 -6.765 20.463 1.00 93.38 69 ASP A CA 1
ATOM 557 C C . ASP A 1 69 ? -10.293 -6.853 19.227 1.00 93.38 69 ASP A C 1
ATOM 559 O O . ASP A 1 69 ? -10.571 -5.863 18.553 1.00 93.38 69 ASP A O 1
ATOM 563 N N . PHE A 1 70 ? -10.796 -8.057 18.944 1.00 88.56 70 PHE A N 1
ATOM 564 C CA . PHE A 1 70 ? -11.659 -8.328 17.789 1.00 88.56 70 PHE A CA 1
ATOM 565 C C . PHE A 1 70 ? -12.993 -7.559 17.795 1.00 88.56 70 PHE A C 1
ATOM 567 O O . PHE A 1 70 ? -13.685 -7.555 16.778 1.00 88.56 70 PHE A O 1
ATOM 574 N N . GLY A 1 71 ? -13.392 -6.954 18.922 1.00 91.00 71 GLY A N 1
ATOM 575 C CA . GLY A 1 71 ? -14.617 -6.163 19.030 1.00 91.00 71 GLY A CA 1
ATOM 576 C C . GLY A 1 71 ? -14.472 -4.712 18.566 1.00 91.00 71 GLY A C 1
ATOM 577 O O . GLY A 1 71 ? -15.476 -4.098 18.202 1.00 91.00 71 GLY A O 1
ATOM 578 N N . ILE A 1 72 ? -13.253 -4.162 18.580 1.00 90.12 72 ILE A N 1
ATOM 579 C CA . ILE A 1 72 ? -12.996 -2.735 18.312 1.00 90.12 72 ILE A CA 1
ATOM 580 C C . ILE A 1 72 ? -11.882 -2.481 17.291 1.00 90.12 72 ILE A C 1
ATOM 582 O O . ILE A 1 72 ? -11.838 -1.391 16.719 1.00 90.12 72 ILE A O 1
ATOM 586 N N . ASP A 1 73 ? -11.024 -3.470 17.032 1.00 92.12 73 ASP A N 1
ATOM 587 C CA . ASP A 1 73 ? -9.898 -3.365 16.111 1.00 92.12 73 ASP A CA 1
ATOM 588 C C . ASP A 1 73 ? -10.153 -4.137 14.804 1.00 92.12 73 ASP A C 1
ATOM 590 O O . ASP A 1 73 ? -10.912 -5.108 14.749 1.00 92.12 73 ASP A O 1
ATOM 594 N N . GLY A 1 74 ? -9.502 -3.711 13.718 1.00 90.50 74 GLY A N 1
ATOM 595 C CA . GLY A 1 74 ? -9.655 -4.339 12.406 1.00 90.50 74 GLY A CA 1
ATOM 596 C C . GLY A 1 74 ? -8.592 -3.914 11.396 1.00 90.50 74 GLY A C 1
ATOM 597 O O . GLY A 1 74 ? -7.942 -2.879 11.542 1.00 90.50 74 GLY A O 1
ATOM 598 N N . SER A 1 75 ? -8.383 -4.741 10.365 1.00 91.38 75 SER A N 1
ATOM 599 C CA . SER A 1 75 ? -7.449 -4.480 9.260 1.00 91.38 75 SER A CA 1
ATOM 600 C C . SER A 1 75 ? -8.158 -4.571 7.919 1.00 91.38 75 SER A C 1
ATOM 602 O O . SER A 1 75 ? -9.220 -5.171 7.762 1.00 91.38 75 SER A O 1
ATOM 604 N N . THR A 1 76 ? -7.543 -3.970 6.908 1.00 90.62 76 THR A N 1
ATOM 605 C CA . THR A 1 76 ? -7.918 -4.161 5.511 1.00 90.62 76 THR A CA 1
ATOM 606 C C . THR A 1 76 ? -6.647 -4.227 4.682 1.00 90.62 76 THR A C 1
ATOM 608 O O . THR A 1 76 ? -5.732 -3.431 4.881 1.00 90.62 76 THR A O 1
ATOM 611 N N . ILE A 1 77 ? -6.598 -5.183 3.757 1.00 92.00 77 ILE A N 1
ATOM 612 C CA . ILE A 1 77 ? -5.545 -5.297 2.750 1.00 92.00 77 ILE A CA 1
ATOM 613 C C . ILE A 1 77 ? -6.146 -4.843 1.422 1.00 92.00 77 ILE A C 1
ATOM 615 O O . ILE A 1 77 ? -7.245 -5.265 1.060 1.00 92.00 77 ILE A O 1
ATOM 619 N N . VAL A 1 78 ? -5.440 -3.962 0.715 1.00 93.56 78 VAL A N 1
ATOM 620 C CA . VAL A 1 78 ? -5.822 -3.519 -0.627 1.00 93.56 78 VAL A CA 1
ATOM 621 C C . VAL A 1 78 ? -4.691 -3.855 -1.578 1.00 93.56 78 VAL A C 1
ATOM 623 O O . VAL A 1 78 ? -3.586 -3.340 -1.440 1.00 93.56 78 VAL A O 1
ATOM 626 N N . GLU A 1 79 ? -5.001 -4.709 -2.544 1.00 92.25 79 GLU A N 1
ATOM 627 C CA . GLU A 1 79 ? -4.114 -5.054 -3.648 1.00 92.25 79 GLU A CA 1
ATOM 628 C C . GLU A 1 79 ? -4.437 -4.175 -4.863 1.00 92.25 79 GLU A C 1
ATOM 630 O O . GLU A 1 79 ? -5.601 -3.830 -5.119 1.00 92.25 79 GLU A O 1
ATOM 635 N N . TRP A 1 80 ? -3.390 -3.786 -5.587 1.00 94.00 80 TRP A N 1
ATOM 636 C CA . TRP A 1 80 ? -3.453 -2.989 -6.807 1.00 94.00 80 TRP A CA 1
ATOM 637 C C . TRP A 1 80 ? -2.285 -3.366 -7.714 1.00 94.00 80 TRP A C 1
ATOM 639 O O . TRP A 1 80 ? -1.197 -3.651 -7.220 1.00 94.00 80 TRP A O 1
ATOM 649 N N . GLU A 1 81 ? -2.511 -3.330 -9.024 1.00 92.81 81 GLU A N 1
ATOM 650 C CA . GLU A 1 81 ? -1.504 -3.674 -10.021 1.00 92.81 81 GLU A CA 1
ATOM 651 C C . GLU A 1 81 ? -1.648 -2.835 -11.296 1.00 92.81 81 GLU A C 1
ATOM 653 O O . GLU A 1 81 ? -2.734 -2.367 -11.652 1.00 92.81 81 GLU A O 1
ATOM 658 N N . ASN A 1 82 ? -0.545 -2.696 -12.026 1.00 93.06 82 ASN A N 1
ATOM 659 C CA . ASN A 1 82 ? -0.505 -2.260 -13.413 1.00 93.06 82 ASN A CA 1
ATOM 660 C C . ASN A 1 82 ? 0.459 -3.143 -14.238 1.00 93.06 82 ASN A C 1
ATOM 662 O O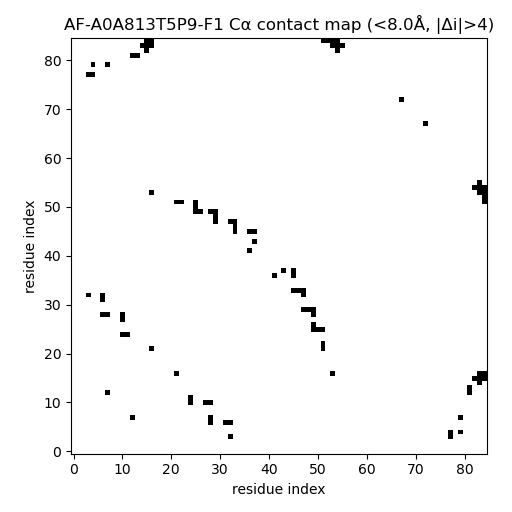 . ASN A 1 82 ? 0.821 -4.252 -13.839 1.00 93.06 82 ASN A O 1
ATOM 666 N N . GLU A 1 83 ? 0.850 -2.687 -15.431 1.00 93.81 83 GLU A N 1
ATOM 667 C CA . GLU A 1 83 ? 1.771 -3.429 -16.310 1.00 93.81 83 GLU A CA 1
ATOM 668 C C . GLU A 1 83 ? 3.193 -3.598 -15.734 1.00 93.81 83 GLU A C 1
ATOM 670 O O . GLU A 1 83 ? 3.950 -4.453 -16.192 1.00 93.81 83 GLU A O 1
ATOM 675 N N . TRP A 1 84 ? 3.585 -2.778 -14.757 1.00 92.94 84 TRP A N 1
ATOM 676 C CA . TRP A 1 84 ? 4.961 -2.667 -14.266 1.00 92.94 84 TRP A CA 1
ATOM 677 C C . TRP A 1 84 ? 5.141 -3.045 -12.794 1.00 92.94 84 TRP A C 1
ATOM 679 O O . TRP A 1 84 ? 6.264 -3.391 -12.413 1.00 92.94 84 TRP A O 1
ATOM 689 N N . MET A 1 85 ? 4.088 -2.971 -11.982 1.00 92.44 85 MET A N 1
ATOM 690 C CA . MET A 1 85 ? 4.085 -3.215 -10.534 1.00 92.44 85 MET A CA 1
ATOM 691 C C . MET A 1 85 ? 2.755 -3.797 -10.078 1.00 92.44 85 MET A C 1
ATOM 693 O O . MET A 1 85 ? 1.733 -3.457 -10.712 1.00 92.44 85 MET A O 1
#

Sequence (85 aa):
MNLVRNIIEDVLNRKRYNEQMANQWAQQIIHSCQQSLTDIQQSFRTIVSAVIVPKKIDNVHMGNGCLWDFGIDGSTIVEWENEWM

Solvent-accessible surface area (backbone atoms only — not comparable to full-atom values): 5843 Å² total; per-residue (Å²): 146,49,67,68,59,50,48,45,43,75,72,47,62,96,57,69,71,44,81,92,48,44,62,57,52,34,52,50,42,38,52,55,46,51,53,57,47,42,76,74,38,77,90,61,91,83,88,75,85,71,87,85,58,55,59,86,59,93,80,84,87,86,85,87,87,82,94,73,56,78,90,84,54,88,86,84,87,83,88,82,76,64,97,34,47

Mean predicted aligned error: 4.09 Å

Radius of gyration: 14.22 Å; Cα contacts (8 Å, |Δi|>4): 51; chains: 1; bounding box: 30×28×37 Å